Protein AF-A0A1Z4LY34-F1 (afdb_monomer_lite)

InterPro domains:
  IPR000551 MerR-type HTH domain [PS50937] (1-15)
  IPR009061 Putative DNA-binding domain superfamily [SSF46955] (3-64)
  IPR015358 Transcription regulator MerR, DNA binding [PF09278] (3-53)

Structure (mmCIF, N/CA/C/O backbone):
data_AF-A0A1Z4LY34-F1
#
_entry.id   AF-A0A1Z4LY34-F1
#
loop_
_atom_site.group_PDB
_atom_site.id
_atom_site.type_symbol
_atom_site.label_atom_id
_atom_site.label_alt_id
_atom_site.label_comp_id
_atom_site.label_asym_id
_atom_site.label_entity_id
_atom_site.label_seq_id
_atom_site.pdbx_PDB_ins_code
_atom_site.Cartn_x
_atom_site.Cartn_y
_atom_site.Cartn_z
_atom_site.occupancy
_atom_site.B_iso_or_equiv
_atom_site.auth_seq_id
_atom_site.auth_comp_id
_atom_site.auth_asym_id
_atom_site.auth_atom_id
_atom_site.pdbx_PDB_model_num
ATOM 1 N N . MET A 1 1 ? 17.765 -2.431 -6.372 1.00 50.41 1 MET A N 1
ATOM 2 C CA . MET A 1 1 ? 16.666 -2.825 -7.283 1.00 50.41 1 MET A CA 1
ATOM 3 C C . MET A 1 1 ? 15.623 -3.708 -6.571 1.00 50.41 1 MET A C 1
ATOM 5 O O . MET A 1 1 ? 14.979 -4.514 -7.219 1.00 50.41 1 MET A O 1
ATOM 9 N N . ASN A 1 2 ? 15.381 -3.542 -5.261 1.00 56.34 2 ASN A N 1
ATOM 10 C CA . ASN A 1 2 ? 14.529 -4.462 -4.477 1.00 56.34 2 ASN A CA 1
ATOM 11 C C . ASN A 1 2 ? 13.029 -4.098 -4.503 1.00 56.34 2 ASN A C 1
ATOM 13 O O . ASN A 1 2 ? 12.289 -4.496 -3.614 1.00 56.34 2 ASN A O 1
ATOM 17 N N . GLY A 1 3 ? 12.595 -3.305 -5.487 1.00 65.62 3 GLY A N 1
ATOM 18 C CA . GLY A 1 3 ? 11.213 -2.823 -5.602 1.00 65.62 3 GLY A CA 1
ATOM 19 C C . GLY A 1 3 ? 10.538 -3.140 -6.936 1.00 65.62 3 GLY A C 1
ATOM 20 O O . GLY A 1 3 ? 9.338 -2.928 -7.054 1.00 65.62 3 GLY A O 1
ATOM 21 N N . PHE A 1 4 ? 11.271 -3.651 -7.931 1.00 78.94 4 PHE A N 1
ATOM 22 C CA . PHE A 1 4 ? 10.730 -4.024 -9.241 1.00 78.94 4 PHE A CA 1
ATOM 23 C C . PHE A 1 4 ? 10.515 -5.532 -9.328 1.00 78.94 4 PHE A C 1
ATOM 25 O O . PHE A 1 4 ? 11.320 -6.320 -8.831 1.00 78.94 4 PHE A O 1
ATOM 32 N N . THR A 1 5 ? 9.415 -5.921 -9.957 1.00 84.31 5 THR A N 1
ATOM 33 C CA . THR A 1 5 ? 9.116 -7.307 -10.300 1.00 84.31 5 THR A CA 1
ATOM 34 C C . THR A 1 5 ? 10.065 -7.792 -11.396 1.00 84.31 5 THR A C 1
ATOM 36 O O . THR A 1 5 ? 10.679 -7.004 -12.119 1.00 84.31 5 THR A O 1
ATOM 39 N N . LEU A 1 6 ? 10.171 -9.113 -11.553 1.00 82.88 6 LEU A N 1
ATOM 40 C CA . LEU A 1 6 ? 10.983 -9.712 -12.616 1.00 82.88 6 LEU A CA 1
ATOM 41 C C . LEU A 1 6 ? 10.523 -9.286 -14.018 1.00 82.88 6 LEU A C 1
ATOM 43 O O . LEU A 1 6 ? 11.344 -9.215 -14.926 1.00 82.88 6 LEU A O 1
ATOM 47 N N . GLU A 1 7 ? 9.234 -8.999 -14.196 1.00 83.25 7 GLU A N 1
ATOM 48 C CA . GLU A 1 7 ? 8.683 -8.526 -15.466 1.00 83.25 7 GLU A CA 1
ATOM 49 C C . GLU A 1 7 ? 9.117 -7.088 -15.772 1.00 83.25 7 GLU A C 1
ATOM 51 O O . GLU A 1 7 ? 9.606 -6.812 -16.863 1.00 83.25 7 GLU A O 1
ATOM 56 N N . GLU A 1 8 ? 9.049 -6.191 -14.791 1.00 81.00 8 GLU A N 1
ATOM 57 C CA . GLU A 1 8 ? 9.507 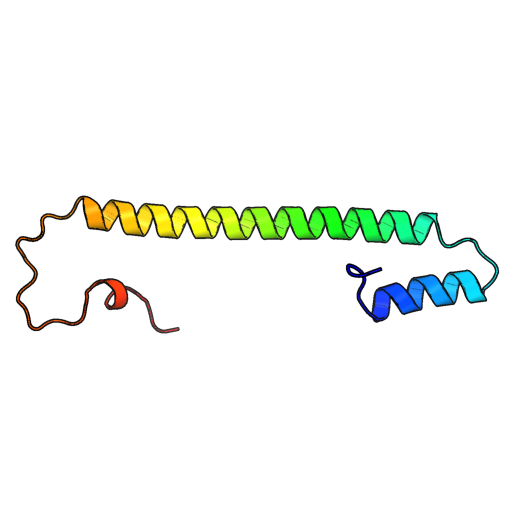-4.803 -14.943 1.00 81.00 8 GLU A CA 1
ATOM 58 C C . GLU A 1 8 ? 11.021 -4.728 -15.184 1.00 81.00 8 GLU A C 1
ATOM 60 O O . GLU A 1 8 ? 11.489 -3.938 -16.002 1.00 81.00 8 GLU A O 1
ATOM 65 N N . ILE A 1 9 ? 11.800 -5.594 -14.526 1.00 83.69 9 ILE A N 1
ATOM 66 C CA . ILE A 1 9 ? 13.244 -5.704 -14.775 1.00 83.69 9 ILE A CA 1
ATOM 67 C C . ILE A 1 9 ? 13.509 -6.167 -16.214 1.00 83.69 9 ILE A C 1
ATOM 69 O O . ILE A 1 9 ? 14.403 -5.624 -16.861 1.00 83.69 9 ILE A O 1
ATOM 73 N N . LYS A 1 10 ? 12.731 -7.124 -16.741 1.00 83.88 10 LYS A N 1
ATOM 74 C CA . LYS A 1 10 ? 12.838 -7.542 -18.149 1.00 83.88 10 LYS A CA 1
ATOM 75 C C . LYS A 1 10 ? 12.531 -6.392 -19.105 1.00 83.88 10 LYS A C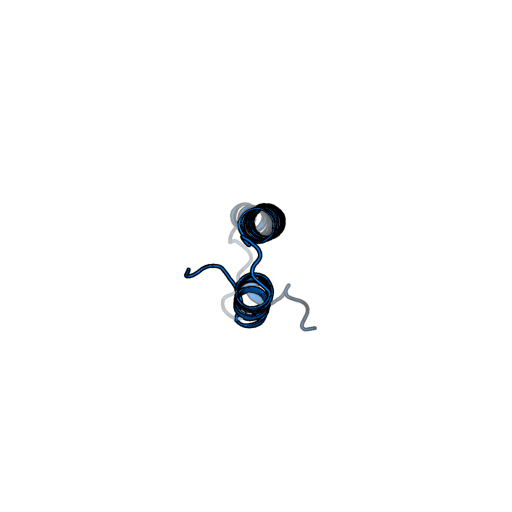 1
ATOM 77 O O . LYS A 1 10 ? 13.334 -6.150 -19.996 1.00 83.88 10 LYS A O 1
ATOM 82 N N . GLN A 1 11 ? 11.462 -5.629 -18.867 1.00 83.00 11 GLN A N 1
ATOM 83 C CA . GLN A 1 11 ? 11.117 -4.468 -19.700 1.00 83.00 11 GLN A CA 1
ATOM 84 C C . GLN A 1 11 ? 12.252 -3.429 -19.747 1.00 83.00 11 GLN A C 1
ATOM 86 O O . GLN A 1 11 ? 12.602 -2.933 -20.816 1.00 83.00 11 GLN A O 1
ATOM 91 N N . ILE A 1 12 ? 12.884 -3.142 -18.603 1.00 82.50 12 ILE A N 1
ATOM 92 C CA . ILE A 1 12 ? 14.035 -2.226 -18.529 1.00 82.50 12 ILE A CA 1
ATOM 93 C C . ILE A 1 12 ? 15.237 -2.775 -19.318 1.00 82.50 12 ILE A C 1
ATOM 95 O O . ILE A 1 12 ? 15.940 -2.018 -19.994 1.00 82.50 12 ILE A O 1
ATOM 99 N N . LEU A 1 13 ? 15.493 -4.084 -19.229 1.00 82.62 13 LEU A N 1
ATOM 100 C CA . LEU A 1 13 ? 16.588 -4.738 -19.947 1.00 82.62 13 LEU A CA 1
ATOM 101 C C . LEU A 1 13 ? 16.345 -4.779 -21.461 1.00 82.62 13 LEU A C 1
ATOM 103 O O . LEU A 1 13 ? 17.297 -4.578 -22.212 1.00 82.62 13 LEU A O 1
ATOM 107 N N . ASP A 1 14 ? 15.106 -4.973 -21.908 1.00 84.31 14 ASP A N 1
ATOM 108 C CA . ASP A 1 14 ? 14.753 -5.009 -23.330 1.00 84.31 14 ASP A CA 1
ATOM 109 C C . ASP A 1 14 ? 14.960 -3.645 -24.003 1.00 84.31 14 ASP A C 1
ATOM 111 O O . ASP A 1 14 ? 15.581 -3.581 -25.065 1.00 84.31 14 ASP A O 1
ATOM 115 N N . VAL A 1 15 ? 14.559 -2.544 -23.352 1.00 81.25 15 VAL A N 1
ATOM 116 C CA . VAL A 1 15 ? 14.818 -1.178 -23.856 1.00 81.25 15 VAL A CA 1
ATOM 117 C C . VAL A 1 15 ? 16.318 -0.903 -23.959 1.00 81.25 15 VAL A C 1
ATOM 119 O O . VAL A 1 15 ? 16.797 -0.398 -24.975 1.00 81.25 15 VAL A O 1
ATOM 122 N N . ARG A 1 16 ? 17.087 -1.309 -22.943 1.00 80.62 16 ARG A N 1
ATOM 123 C CA . ARG A 1 16 ? 18.548 -1.173 -22.961 1.00 80.62 16 ARG A CA 1
ATOM 124 C C . ARG A 1 16 ? 19.192 -1.994 -24.083 1.00 80.62 16 ARG A C 1
ATOM 126 O O . ARG A 1 16 ? 20.124 -1.518 -24.727 1.00 80.62 16 ARG A O 1
ATOM 133 N N . ASN A 1 17 ? 18.725 -3.223 -24.305 1.00 78.44 17 ASN A N 1
ATOM 134 C CA . ASN A 1 17 ? 19.237 -4.100 -25.361 1.00 78.44 17 ASN A CA 1
ATOM 135 C C . ASN A 1 17 ? 18.898 -3.575 -26.767 1.00 78.44 17 ASN A C 1
ATOM 137 O O . ASN A 1 17 ? 19.627 -3.872 -27.712 1.00 78.44 17 ASN A O 1
ATOM 141 N N . GLY A 1 18 ? 17.839 -2.768 -26.896 1.00 77.00 18 GLY A N 1
ATOM 142 C CA . GLY A 1 18 ? 17.481 -2.041 -28.117 1.00 77.00 18 GLY A CA 1
ATOM 143 C C . GLY A 1 18 ? 18.376 -0.836 -28.439 1.00 77.00 18 GLY A C 1
ATOM 144 O O . GLY A 1 18 ? 18.285 -0.306 -29.542 1.00 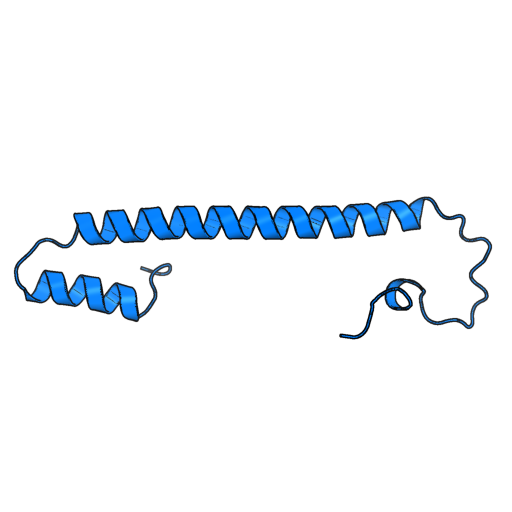77.00 18 GLY A O 1
ATOM 145 N N . GLY A 1 19 ? 19.268 -0.434 -27.523 1.00 74.62 19 GLY A N 1
ATOM 146 C CA . GLY A 1 19 ? 20.195 0.692 -27.700 1.00 74.62 19 GLY A CA 1
ATOM 147 C C . GLY A 1 19 ? 19.727 2.017 -27.089 1.00 74.62 19 GLY A C 1
ATOM 148 O O . GLY A 1 19 ? 20.488 2.984 -27.105 1.00 74.62 19 GLY A O 1
ATOM 149 N N . ASP A 1 20 ? 18.527 2.052 -26.506 1.00 75.00 20 ASP A N 1
ATOM 150 C CA . ASP A 1 20 ? 17.956 3.238 -25.870 1.00 75.00 20 ASP A CA 1
ATOM 151 C C . ASP A 1 20 ? 18.279 3.313 -24.370 1.00 75.00 20 ASP A C 1
ATOM 153 O O . ASP A 1 20 ? 18.573 2.319 -23.698 1.00 75.00 20 ASP A O 1
ATOM 157 N N . ILE A 1 21 ? 18.222 4.527 -23.817 1.00 76.81 21 ILE A N 1
ATOM 158 C CA . ILE A 1 21 ? 18.451 4.778 -22.392 1.00 76.81 21 ILE A CA 1
ATOM 159 C C . ILE A 1 21 ? 17.117 4.599 -21.648 1.00 76.81 21 ILE A C 1
ATOM 161 O O . ILE A 1 21 ? 16.221 5.425 -21.811 1.00 76.81 21 ILE A O 1
ATOM 165 N N . PRO A 1 22 ? 16.959 3.589 -20.772 1.00 80.81 22 PRO A N 1
ATOM 166 C CA . PRO A 1 22 ? 15.669 3.272 -20.156 1.00 80.81 22 PRO A CA 1
ATOM 167 C C . PRO A 1 22 ? 15.287 4.199 -18.985 1.00 80.81 22 PRO A C 1
ATOM 169 O O . PRO A 1 22 ? 14.412 3.848 -18.198 1.00 80.81 22 PRO A O 1
ATOM 172 N N . CYS A 1 23 ? 15.943 5.351 -18.807 1.00 82.75 23 CYS A N 1
ATOM 173 C 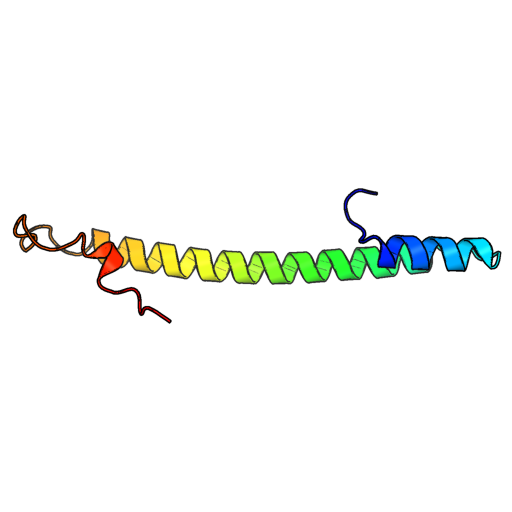CA . CYS A 1 23 ? 15.745 6.217 -17.637 1.00 82.75 23 CYS A CA 1
ATOM 174 C C . CYS A 1 23 ? 14.293 6.693 -17.491 1.00 82.75 23 CYS A C 1
ATOM 176 O O . CYS A 1 23 ? 13.753 6.632 -16.387 1.00 82.75 23 CYS A O 1
ATOM 178 N N . ASP A 1 24 ? 13.645 7.081 -18.592 1.00 83.44 24 ASP A N 1
ATOM 179 C CA . ASP A 1 24 ? 12.247 7.531 -18.575 1.00 83.44 24 ASP A CA 1
ATOM 180 C C . ASP A 1 24 ? 11.289 6.387 -18.214 1.00 83.44 24 ASP A C 1
ATOM 182 O O . ASP A 1 24 ? 10.357 6.566 -17.427 1.00 83.44 24 ASP A O 1
ATOM 186 N N . LEU A 1 25 ? 11.563 5.177 -18.717 1.00 84.06 25 LEU A N 1
ATOM 187 C CA . LEU A 1 25 ? 10.810 3.974 -18.359 1.00 84.06 25 LEU A CA 1
ATOM 188 C C . LEU A 1 25 ? 10.962 3.659 -16.866 1.00 84.06 25 LEU A C 1
ATOM 190 O O . LEU A 1 25 ? 9.971 3.433 -16.175 1.00 84.06 25 LEU A O 1
ATOM 194 N N . VAL A 1 26 ? 12.190 3.692 -16.341 1.00 86.75 26 VAL A N 1
ATOM 195 C CA . VAL A 1 26 ? 12.454 3.474 -14.911 1.00 86.75 26 VAL A CA 1
ATOM 196 C C . VAL A 1 26 ? 11.737 4.520 -14.057 1.00 86.75 26 VAL A C 1
ATOM 198 O O . VAL A 1 26 ? 11.157 4.166 -13.030 1.00 86.75 26 VAL A O 1
ATOM 201 N N . GLN A 1 27 ? 11.738 5.789 -14.474 1.00 87.38 27 GLN A N 1
ATOM 202 C CA . GLN A 1 27 ? 11.051 6.865 -13.759 1.00 87.38 27 GLN A CA 1
ATOM 203 C C . GLN A 1 27 ? 9.530 6.664 -13.754 1.00 87.38 27 GLN A C 1
ATOM 205 O O . GLN A 1 27 ? 8.895 6.825 -12.712 1.00 87.38 27 GLN A O 1
ATOM 210 N N . SER A 1 28 ? 8.949 6.261 -14.885 1.00 88.31 28 SER A N 1
ATOM 211 C CA . SER A 1 28 ? 7.521 5.948 -14.985 1.00 88.31 28 SER A CA 1
ATOM 212 C C . SER A 1 28 ? 7.128 4.773 -14.081 1.00 88.31 28 SER A C 1
ATOM 214 O O . SER A 1 28 ? 6.206 4.901 -13.271 1.00 88.31 28 SER A O 1
ATOM 216 N N . LEU A 1 29 ? 7.879 3.667 -14.138 1.00 88.50 29 LEU A N 1
ATOM 217 C CA . LEU A 1 29 ? 7.635 2.490 -13.300 1.00 88.50 29 LEU A CA 1
ATOM 218 C C . LEU A 1 29 ? 7.789 2.814 -11.807 1.00 88.50 29 LEU A C 1
ATOM 220 O O . LEU A 1 29 ? 7.020 2.329 -10.978 1.00 88.50 29 LEU A O 1
ATOM 224 N N . LEU A 1 30 ? 8.759 3.660 -11.449 1.00 88.44 30 LEU A N 1
ATOM 225 C CA . LEU A 1 30 ? 8.935 4.116 -10.073 1.00 88.44 30 LEU A CA 1
ATOM 226 C C . LEU A 1 30 ? 7.732 4.936 -9.591 1.00 88.44 30 LEU A C 1
ATOM 228 O O . LEU A 1 30 ? 7.216 4.668 -8.507 1.00 88.44 30 LEU A O 1
ATOM 232 N N . ASN A 1 31 ? 7.268 5.897 -10.393 1.00 90.25 31 ASN A N 1
ATOM 233 C CA . ASN A 1 31 ? 6.110 6.723 -10.047 1.00 90.25 31 ASN A CA 1
ATOM 234 C C . ASN A 1 31 ? 4.851 5.871 -9.861 1.00 90.25 31 ASN A C 1
ATOM 236 O O . ASN A 1 31 ? 4.143 6.036 -8.869 1.00 90.25 31 ASN A O 1
ATOM 240 N N . ASN A 1 32 ? 4.616 4.910 -10.759 1.00 90.69 32 ASN A N 1
ATOM 241 C CA . ASN A 1 32 ? 3.471 4.014 -10.641 1.00 90.69 32 ASN A CA 1
ATOM 242 C C . ASN A 1 32 ? 3.538 3.156 -9.368 1.00 90.69 32 ASN A C 1
ATOM 244 O O . ASN A 1 32 ? 2.534 2.996 -8.681 1.00 90.69 32 ASN A O 1
ATOM 248 N N . LYS A 1 33 ? 4.720 2.660 -8.987 1.00 88.75 33 LYS A N 1
ATOM 249 C CA . LYS A 1 33 ? 4.882 1.926 -7.721 1.00 88.75 33 LYS A CA 1
ATOM 250 C C . LYS A 1 33 ? 4.614 2.779 -6.494 1.00 88.75 33 LYS A C 1
ATOM 252 O O . LYS A 1 33 ? 4.018 2.285 -5.542 1.00 88.75 33 LYS A O 1
ATOM 257 N N . ILE A 1 34 ? 5.070 4.029 -6.499 1.00 92.44 34 ILE A N 1
ATOM 258 C CA . ILE A 1 34 ? 4.808 4.961 -5.398 1.00 92.44 34 ILE A CA 1
ATOM 259 C C . ILE A 1 34 ? 3.297 5.167 -5.245 1.00 92.44 34 ILE A C 1
ATOM 261 O O . ILE A 1 34 ? 2.787 5.099 -4.130 1.00 92.44 34 ILE A O 1
ATOM 265 N N . GLU A 1 35 ? 2.580 5.345 -6.354 1.00 94.88 35 GLU A N 1
ATOM 266 C CA . GLU A 1 35 ? 1.122 5.479 -6.358 1.00 94.88 35 GLU A CA 1
ATOM 267 C C . GLU A 1 35 ? 0.420 4.206 -5.856 1.00 94.88 35 GLU A C 1
ATOM 269 O O . GLU A 1 35 ? -0.421 4.278 -4.961 1.00 94.88 35 GLU A O 1
ATOM 274 N N . GLN A 1 36 ? 0.815 3.026 -6.347 1.00 92.06 36 GLN A N 1
ATOM 275 C CA . GLN A 1 36 ? 0.261 1.752 -5.874 1.00 92.06 36 GLN A CA 1
ATOM 276 C C . GLN A 1 36 ? 0.484 1.545 -4.370 1.00 92.06 36 GLN A C 1
ATOM 278 O O . GLN A 1 36 ? -0.425 1.110 -3.662 1.00 92.06 36 GLN A O 1
ATOM 283 N N . LEU A 1 37 ? 1.676 1.875 -3.865 1.00 93.69 37 LEU A N 1
ATOM 284 C CA . LEU A 1 37 ? 1.977 1.796 -2.436 1.00 93.69 37 LEU A CA 1
ATOM 285 C C . LEU A 1 37 ? 1.126 2.772 -1.624 1.00 93.69 37 LEU A C 1
ATOM 287 O O . LEU A 1 37 ? 0.653 2.403 -0.551 1.00 93.69 37 LEU A O 1
ATOM 291 N N . ALA A 1 38 ? 0.899 3.989 -2.122 1.00 95.12 38 ALA A N 1
ATOM 292 C CA . ALA A 1 38 ? 0.035 4.957 -1.452 1.00 95.12 38 ALA A CA 1
ATOM 293 C C . ALA A 1 38 ? -1.398 4.418 -1.299 1.00 95.12 38 ALA A C 1
ATOM 295 O O . ALA A 1 38 ? -1.953 4.479 -0.201 1.00 95.12 38 ALA A O 1
ATOM 296 N N . ILE A 1 39 ? -1.948 3.803 -2.352 1.00 95.75 39 ILE A N 1
ATOM 297 C CA . ILE A 1 39 ? -3.278 3.173 -2.325 1.00 95.75 39 ILE A CA 1
ATOM 298 C C . ILE A 1 39 ? -3.321 2.023 -1.309 1.00 95.75 39 ILE A C 1
ATOM 300 O O . ILE A 1 39 ? -4.251 1.934 -0.508 1.00 95.75 39 ILE A O 1
ATOM 304 N N . GLN A 1 40 ? -2.309 1.150 -1.297 1.00 94.69 40 GLN A N 1
ATOM 305 C CA . GLN A 1 40 ? -2.250 0.043 -0.335 1.00 94.69 40 GLN A CA 1
ATOM 306 C C . GLN A 1 40 ? -2.170 0.546 1.111 1.00 94.69 40 GLN A C 1
ATOM 308 O O . GLN A 1 40 ? -2.864 0.027 1.984 1.00 94.69 40 GLN A O 1
ATOM 313 N N . ILE A 1 41 ? -1.366 1.581 1.372 1.00 96.62 41 ILE A N 1
ATOM 314 C CA . ILE A 1 41 ? -1.266 2.203 2.698 1.00 96.62 41 ILE A CA 1
ATOM 315 C C . ILE A 1 41 ? -2.611 2.796 3.118 1.00 96.62 41 ILE A C 1
ATOM 317 O O . ILE A 1 41 ? -3.007 2.636 4.275 1.00 96.62 41 ILE A O 1
ATOM 321 N N . GLU A 1 42 ? -3.324 3.459 2.208 1.00 97.00 42 GLU A N 1
ATOM 322 C CA . GLU A 1 42 ? -4.653 4.003 2.484 1.00 97.00 42 GLU A CA 1
ATOM 323 C C . GLU A 1 42 ? -5.632 2.891 2.877 1.00 97.00 42 GLU A C 1
ATOM 325 O O . GLU A 1 42 ? -6.245 2.966 3.943 1.00 97.00 42 GLU A O 1
ATOM 330 N N . GLN A 1 43 ? -5.702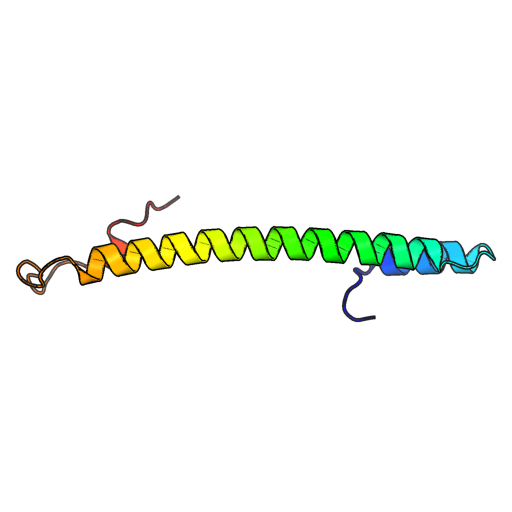 1.815 2.091 1.00 95.44 43 GLN A N 1
ATOM 331 C CA . GLN A 1 43 ? -6.549 0.653 2.380 1.00 95.44 43 GLN A CA 1
ATOM 332 C C . GLN A 1 43 ? -6.211 0.014 3.731 1.00 95.44 43 GLN A C 1
ATOM 334 O O . GLN A 1 43 ? -7.099 -0.240 4.544 1.00 95.44 43 GLN A O 1
ATOM 339 N N . MET A 1 44 ? -4.922 -0.194 4.013 1.00 96.19 44 MET A N 1
ATOM 340 C CA . MET A 1 44 ? -4.469 -0.741 5.294 1.00 96.19 44 MET A CA 1
ATOM 341 C C . MET A 1 44 ? -4.787 0.198 6.463 1.00 96.19 44 MET A C 1
ATOM 343 O O . MET A 1 44 ? -5.101 -0.264 7.559 1.00 96.19 44 MET A O 1
ATOM 347 N N . THR A 1 45 ? -4.730 1.514 6.248 1.00 96.44 45 THR A N 1
ATOM 348 C CA . THR A 1 45 ? -5.069 2.513 7.270 1.00 96.44 45 THR A CA 1
ATOM 349 C C . THR A 1 45 ? -6.566 2.529 7.559 1.00 96.44 45 THR A C 1
ATOM 351 O O . THR A 1 45 ? -6.950 2.641 8.723 1.00 96.44 45 THR A O 1
ATOM 354 N N . LEU A 1 46 ? -7.408 2.394 6.532 1.00 94.94 46 LEU A N 1
ATOM 355 C CA . LEU A 1 46 ? -8.856 2.261 6.697 1.00 94.94 46 LEU A CA 1
ATOM 356 C C . LEU A 1 46 ? -9.199 0.995 7.480 1.00 94.94 46 LEU A C 1
ATOM 358 O O . LEU A 1 46 ? -9.855 1.084 8.513 1.00 94.94 46 LEU A O 1
ATOM 362 N N . PHE A 1 47 ? -8.653 -0.149 7.070 1.00 94.06 47 PHE A N 1
ATOM 363 C CA . PHE A 1 47 ? -8.862 -1.411 7.776 1.00 94.06 47 PHE A CA 1
ATOM 364 C C . PHE A 1 47 ? -8.384 -1.349 9.234 1.00 94.06 47 PHE A C 1
ATOM 366 O O . PHE A 1 47 ? -9.057 -1.817 10.151 1.00 94.06 47 PHE A O 1
ATOM 373 N N . LYS A 1 48 ? -7.242 -0.700 9.489 1.00 92.38 48 LYS A N 1
ATOM 374 C CA . LYS A 1 48 ? -6.772 -0.453 10.855 1.00 92.38 48 LYS A CA 1
ATOM 375 C C . LYS A 1 48 ? -7.793 0.352 11.670 1.00 92.38 48 LYS A C 1
ATOM 377 O O . LYS A 1 48 ? -8.025 -0.003 12.823 1.00 92.38 48 LYS A O 1
ATOM 382 N N . ARG A 1 49 ? -8.388 1.413 11.107 1.00 94.00 49 ARG A N 1
ATOM 383 C CA . ARG A 1 49 ? -9.413 2.205 11.812 1.00 94.00 49 ARG A CA 1
ATOM 384 C C . ARG A 1 49 ? -10.632 1.361 12.156 1.00 94.00 49 ARG A C 1
ATOM 386 O O . ARG A 1 49 ? -11.086 1.438 13.288 1.00 94.00 49 ARG A O 1
ATOM 393 N N . GLU A 1 50 ? -11.103 0.521 11.238 1.00 90.56 50 GLU A N 1
ATOM 394 C CA . GLU A 1 50 ? -12.223 -0.395 11.504 1.00 90.56 50 GLU A CA 1
ATOM 395 C C . GLU A 1 50 ? -11.922 -1.324 12.692 1.00 90.56 50 GLU A C 1
ATOM 397 O O . GLU A 1 50 ? -12.758 -1.513 13.576 1.00 90.56 50 GLU A O 1
ATOM 402 N N . LEU A 1 51 ? -10.696 -1.854 12.777 1.00 89.19 51 LEU A N 1
ATOM 403 C CA . LEU A 1 51 ? -10.261 -2.664 13.921 1.00 89.19 51 LEU A CA 1
ATOM 404 C C . LEU A 1 51 ? -10.164 -1.853 15.224 1.00 89.19 51 LEU A C 1
ATOM 406 O O . LEU A 1 51 ? -10.485 -2.366 16.299 1.00 89.19 51 LEU A O 1
ATOM 410 N N . GLU A 1 52 ? -9.719 -0.597 15.154 1.00 90.25 52 GLU A N 1
ATOM 411 C CA . GLU A 1 52 ? -9.667 0.305 16.310 1.00 90.25 52 GLU A CA 1
ATOM 412 C C . GLU A 1 52 ? -11.072 0.677 16.805 1.00 90.25 52 GLU A C 1
ATOM 414 O O . GLU A 1 52 ? -11.297 0.689 18.017 1.00 90.25 52 GLU A O 1
ATOM 419 N N . GLU A 1 53 ? -12.024 0.909 15.899 1.00 86.56 53 GLU A N 1
ATOM 420 C CA . GLU A 1 53 ? -13.439 1.129 16.218 1.00 86.56 53 GLU A CA 1
ATOM 421 C C . GLU A 1 53 ? -14.068 -0.116 16.839 1.00 86.56 53 GLU A C 1
ATOM 423 O O . GLU A 1 53 ? -14.733 -0.019 17.873 1.00 86.56 53 GLU A O 1
ATOM 428 N N . TYR A 1 54 ? -13.805 -1.296 16.264 1.00 82.50 54 TYR A N 1
ATOM 429 C CA . TYR A 1 54 ? -14.228 -2.564 16.848 1.00 82.50 54 TYR A CA 1
ATOM 430 C C . TYR A 1 54 ? -13.718 -2.669 18.287 1.00 82.50 54 TYR A C 1
ATOM 432 O O . TYR A 1 54 ? -14.530 -2.822 19.198 1.00 82.50 54 TYR A O 1
ATOM 440 N N . ARG A 1 55 ? -12.411 -2.477 18.525 1.00 82.38 55 ARG A N 1
ATOM 441 C CA . ARG A 1 55 ? -11.815 -2.495 19.874 1.00 82.38 55 ARG A CA 1
ATOM 442 C C . ARG A 1 55 ? -12.466 -1.482 20.823 1.00 82.38 55 ARG A C 1
ATOM 444 O O . ARG A 1 55 ? -12.809 -1.852 21.941 1.00 82.38 55 ARG A O 1
ATOM 451 N N . ALA A 1 56 ? -12.663 -0.235 20.397 1.00 81.62 56 ALA A N 1
ATOM 452 C CA . ALA A 1 56 ? -13.259 0.801 21.244 1.00 81.62 56 ALA A CA 1
ATOM 453 C C . ALA A 1 56 ? -14.709 0.466 21.642 1.00 81.62 56 ALA A C 1
ATOM 455 O O . ALA A 1 56 ? -15.121 0.713 22.779 1.00 81.62 56 ALA A O 1
ATOM 456 N N . ASN A 1 57 ? -15.478 -0.146 20.736 1.00 73.44 57 ASN A N 1
ATOM 457 C CA . ASN A 1 57 ? -16.828 -0.629 21.029 1.00 73.44 57 ASN A CA 1
ATOM 458 C C . ASN A 1 57 ? -16.835 -1.755 22.081 1.00 73.44 57 ASN A C 1
ATOM 460 O O . ASN A 1 57 ? -17.817 -1.892 22.813 1.00 73.44 57 ASN A O 1
ATOM 464 N N . TRP A 1 58 ? -15.754 -2.538 22.186 1.00 67.81 58 TRP A N 1
ATOM 465 C CA . TRP A 1 58 ? -15.577 -3.537 23.246 1.00 67.81 58 TRP A CA 1
ATOM 466 C C . TRP A 1 58 ? -15.207 -2.914 24.589 1.00 67.81 58 TRP A C 1
ATOM 468 O O . TRP A 1 58 ? -15.827 -3.257 25.590 1.00 67.81 58 TRP A O 1
ATOM 478 N N . GLU A 1 59 ? -14.248 -1.985 24.621 1.00 69.38 59 GLU A N 1
ATOM 479 C CA . GLU A 1 59 ? -13.791 -1.344 25.869 1.00 69.38 59 GLU A CA 1
ATOM 480 C C . GLU A 1 59 ? -14.913 -0.573 26.589 1.00 69.38 59 GLU A C 1
ATOM 482 O O . GLU A 1 59 ? -14.893 -0.440 27.810 1.00 69.38 59 GLU A O 1
ATOM 487 N N . ASN A 1 60 ? -15.927 -0.108 25.850 1.00 63.97 60 ASN A N 1
ATOM 488 C CA . ASN A 1 60 ? -17.086 0.598 26.403 1.00 63.97 60 ASN A CA 1
ATOM 489 C C . ASN A 1 60 ? -18.262 -0.320 26.801 1.00 63.97 60 ASN A C 1
ATOM 491 O O . ASN A 1 60 ? -19.290 0.181 27.270 1.00 63.97 60 ASN A O 1
ATOM 495 N N . LYS A 1 61 ? -18.153 -1.648 26.638 1.00 59.81 61 LYS A N 1
ATOM 496 C CA . LYS A 1 61 ? -19.150 -2.601 27.152 1.00 59.81 61 LYS A CA 1
ATOM 497 C C . LYS A 1 61 ? -18.748 -3.055 28.562 1.00 59.81 61 LYS A C 1
ATOM 499 O O . LYS A 1 61 ? -17.665 -3.607 28.725 1.00 59.81 61 LYS A O 1
ATOM 504 N N . PRO A 1 62 ? -19.600 -2.867 29.587 1.00 54.34 62 PRO A N 1
ATOM 505 C CA . PRO A 1 62 ? -19.282 -3.312 30.939 1.00 54.34 62 PRO A CA 1
ATOM 506 C C . PRO A 1 62 ? -19.113 -4.838 30.976 1.00 54.34 62 PRO A C 1
ATOM 508 O O . PRO A 1 62 ? -19.948 -5.569 30.443 1.00 54.34 62 PRO A O 1
ATOM 511 N N . GLU A 1 63 ? -18.063 -5.309 31.656 1.00 55.59 63 GLU A N 1
ATOM 512 C CA . GLU A 1 63 ? -17.668 -6.721 31.844 1.00 55.59 63 GLU A CA 1
ATOM 513 C C . GLU A 1 63 ? -18.747 -7.617 32.503 1.00 55.59 63 GLU A C 1
ATOM 515 O O . GLU A 1 63 ? -18.532 -8.800 32.754 1.00 55.59 63 GLU A O 1
ATOM 520 N N . SER A 1 64 ? -19.936 -7.088 32.792 1.00 49.97 64 SER A N 1
ATOM 521 C CA . SER A 1 64 ? -20.941 -7.698 33.665 1.00 49.97 64 SER A CA 1
ATOM 522 C C . SER A 1 64 ? -21.795 -8.810 33.042 1.00 49.97 64 SER A C 1
ATOM 524 O O . SER A 1 64 ? -22.721 -9.279 33.700 1.00 49.97 64 SER A O 1
ATOM 526 N N . ASN A 1 65 ? -21.512 -9.267 31.816 1.00 48.66 65 ASN A N 1
ATOM 527 C CA . ASN A 1 65 ? -22.270 -10.360 31.179 1.00 48.66 65 ASN A CA 1
ATOM 528 C C . ASN A 1 65 ? -21.429 -11.547 30.682 1.00 48.66 65 ASN A C 1
ATOM 530 O O . ASN A 1 65 ? -21.988 -12.471 30.096 1.00 48.66 65 ASN A O 1
ATOM 534 N N . LEU A 1 66 ? -20.120 -11.587 30.944 1.00 53.31 66 LEU A N 1
ATOM 535 C CA . LEU A 1 66 ? -19.291 -12.734 30.561 1.00 53.31 66 LEU A CA 1
ATOM 536 C C . LEU A 1 66 ? -19.427 -13.852 31.601 1.00 53.31 66 LEU A C 1
ATOM 538 O O . LEU A 1 66 ? -18.592 -14.014 32.490 1.00 53.31 66 LEU A O 1
ATOM 542 N N . LYS A 1 67 ? -20.511 -14.633 31.503 1.00 49.56 67 LYS A N 1
ATOM 543 C CA . LYS A 1 67 ? -20.531 -15.970 32.104 1.00 49.56 67 LYS A CA 1
ATOM 544 C C . LYS A 1 67 ? -19.431 -16.798 31.443 1.00 49.56 67 LYS A C 1
ATOM 546 O O . LYS A 1 67 ? -19.276 -16.809 30.229 1.00 49.56 67 LYS A O 1
ATOM 551 N N . GLN A 1 68 ? -18.669 -17.470 32.287 1.00 52.69 68 GLN A N 1
ATOM 552 C CA . GLN A 1 68 ? -17.349 -18.056 32.058 1.00 52.69 68 GLN A CA 1
ATOM 553 C C . GLN A 1 68 ? -17.292 -19.228 31.046 1.00 52.69 68 GLN A C 1
ATOM 555 O O . GLN A 1 68 ? -16.287 -19.930 31.000 1.00 52.69 68 GLN A O 1
ATOM 560 N N . GLU A 1 69 ? -18.344 -19.460 30.254 1.00 52.84 69 GLU A N 1
ATOM 561 C CA . GLU A 1 69 ? -18.515 -20.655 29.410 1.00 52.84 69 GLU A CA 1
ATOM 562 C C . GLU A 1 69 ? -18.755 -20.380 27.921 1.00 52.84 69 GLU A C 1
ATOM 564 O O . GLU A 1 69 ? -18.754 -21.323 27.134 1.00 52.84 69 GLU A O 1
ATOM 569 N N . GLU A 1 70 ? -18.909 -19.130 27.490 1.00 52.28 70 GLU A N 1
ATOM 570 C CA . GLU A 1 70 ? -19.147 -18.837 26.075 1.00 52.28 70 GLU A CA 1
ATOM 571 C C . GLU A 1 70 ? -17.866 -18.319 25.418 1.00 52.28 70 GLU A C 1
ATOM 573 O O . GLU A 1 70 ? -17.136 -17.503 25.986 1.00 52.28 70 GLU A O 1
ATOM 578 N N . VAL A 1 71 ? -17.560 -18.887 24.244 1.00 49.72 71 VAL A N 1
ATOM 579 C CA . VAL A 1 71 ? -16.428 -18.552 23.368 1.00 49.72 71 VAL A CA 1
ATOM 580 C C . VAL A 1 71 ? -16.143 -17.058 23.431 1.00 49.72 71 VAL A C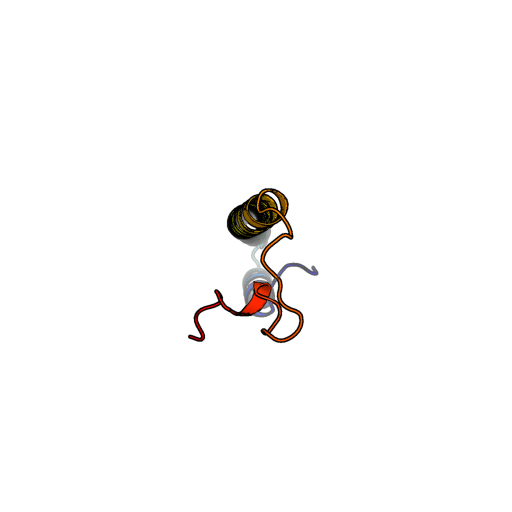 1
ATOM 582 O O . VAL A 1 71 ? -17.068 -16.253 23.376 1.00 49.72 71 VAL A O 1
ATOM 585 N N . CYS A 1 72 ? -14.861 -16.691 23.546 1.00 52.66 72 CYS A N 1
ATOM 586 C CA . CYS A 1 72 ? -14.449 -15.294 23.614 1.00 52.66 72 CYS A CA 1
ATOM 587 C C . CYS A 1 72 ? -15.206 -14.497 22.538 1.00 52.66 72 CYS A C 1
ATOM 589 O O . CYS A 1 72 ? -15.035 -14.783 21.347 1.00 52.66 72 CYS A O 1
ATOM 591 N N . PRO A 1 73 ? -16.055 -13.529 22.917 1.00 55.03 73 PRO A N 1
ATOM 592 C CA . PRO A 1 73 ? -17.037 -12.978 21.988 1.00 55.03 73 PRO A CA 1
ATOM 593 C C . PRO A 1 73 ? -16.383 -12.105 20.898 1.00 55.03 73 PRO A C 1
ATOM 595 O O . PRO A 1 73 ? -17.048 -11.675 19.961 1.00 55.03 73 PRO A O 1
ATOM 598 N N . LEU A 1 74 ? -15.050 -11.942 20.957 1.00 51.84 74 LEU A N 1
ATOM 599 C CA . LEU A 1 74 ? -14.184 -11.478 19.871 1.00 51.84 74 LEU A CA 1
ATOM 600 C C . LEU A 1 74 ? -14.351 -12.271 18.564 1.00 51.84 74 LEU A C 1
ATOM 602 O O . LEU A 1 74 ? -14.149 -11.690 17.500 1.00 51.84 74 LEU A O 1
ATOM 606 N N . ILE A 1 75 ? -14.692 -13.562 18.637 1.00 54.66 75 ILE A N 1
ATOM 607 C CA . ILE A 1 75 ? -14.816 -14.458 17.472 1.00 54.66 75 ILE A CA 1
ATOM 608 C C . ILE A 1 75 ? -16.285 -14.655 17.059 1.00 54.66 75 ILE A C 1
ATOM 610 O O . ILE A 1 75 ? -16.556 -14.967 15.904 1.00 54.66 75 ILE A O 1
ATOM 614 N N . ASP A 1 76 ? -17.240 -14.392 17.955 1.00 52.69 76 ASP A N 1
ATOM 615 C CA . ASP A 1 76 ? -18.670 -14.660 17.729 1.00 52.69 76 ASP A CA 1
ATOM 616 C C . ASP A 1 76 ? -19.313 -13.724 16.681 1.00 52.69 76 ASP A C 1
ATOM 618 O O . ASP A 1 76 ? -20.371 -14.007 16.131 1.00 52.69 76 ASP A O 1
ATOM 622 N N . SER A 1 77 ? -18.652 -12.602 16.363 1.00 53.50 77 SER A N 1
ATOM 623 C CA . SER A 1 77 ? -19.119 -11.605 15.383 1.00 53.50 77 SER A CA 1
ATOM 624 C C . SER A 1 77 ? -18.388 -11.657 14.037 1.00 53.50 77 SER A C 1
ATOM 626 O O . SER A 1 77 ? -18.642 -10.808 13.183 1.00 53.50 77 SER A O 1
ATOM 628 N N . VAL A 1 78 ? -17.468 -12.606 13.830 1.00 55.78 78 VAL A N 1
ATOM 629 C CA . VAL A 1 78 ? -16.759 -12.747 12.551 1.00 55.78 78 VAL A CA 1
ATOM 630 C C . VAL A 1 78 ? -17.588 -13.653 11.637 1.00 55.78 78 VAL A C 1
ATOM 632 O O . VAL A 1 78 ? -17.656 -14.856 11.893 1.00 55.78 78 VAL A O 1
ATOM 635 N N . PRO A 1 79 ? -18.232 -13.132 10.573 1.00 54.22 79 PRO A N 1
ATOM 636 C CA . PRO A 1 79 ? -18.881 -13.996 9.600 1.00 54.22 79 PRO A CA 1
ATOM 637 C C . PRO A 1 79 ? -17.816 -14.869 8.930 1.00 54.22 79 PRO A C 1
ATOM 639 O O . PRO A 1 79 ? -16.885 -14.367 8.301 1.00 54.22 79 PRO A O 1
ATOM 642 N N . LEU A 1 80 ? -17.958 -16.185 9.087 1.00 50.69 80 LEU A N 1
ATOM 643 C CA . LEU A 1 80 ? -17.232 -17.176 8.301 1.00 50.69 80 LEU A CA 1
ATOM 644 C C . LEU A 1 80 ? -17.696 -17.028 6.847 1.00 50.69 80 LEU A C 1
ATOM 646 O O . LEU A 1 80 ? -18.822 -17.406 6.523 1.00 50.69 80 LEU A O 1
ATOM 650 N N . HIS A 1 81 ? -16.863 -16.416 6.006 1.00 47.88 81 HIS A N 1
ATOM 651 C CA . HIS A 1 81 ? -17.020 -16.457 4.554 1.00 47.88 81 HIS A CA 1
ATOM 652 C C . HIS A 1 81 ? -16.252 -17.649 3.987 1.00 47.88 81 HIS A C 1
ATOM 654 O O . HIS A 1 81 ? -15.083 -17.833 4.401 1.00 47.88 81 HIS A O 1
#

pLDDT: mean 76.14, std 16.27, range [47.88, 97.0]

Secondary structure (DSSP, 8-state):
-TTS-HHHHHHHHHHHHTTS-THHHHHHHHHHHHHHHHHHHHHHHHHHHHHHHHHHHHHTS-STT--TTS--HHHHT----

Sequence (81 aa):
MNGFTLEEIKQILDVRNGGDIPCDLVQSLLNNKIEQLAIQIEQMTLFKRELEEYRANWENKPESNLKQEEVCPLIDSVPLH

Radius of gyration: 23.93 Å; chains: 1; bounding box: 42×28×62 Å

Foldseek 3Di:
DVQDDPVLVVVLVVCVVVVHHCPVVVVVVVVVSVVVVVVVVVVVVVVVVVVVVVVVVVVPDDPPPPDPPDDPCVCVPDDDD

Organism: NCBI:txid1973488